Protein AF-A0A4Q5R1G5-F1 (afdb_monomer)

Foldseek 3Di:
DVPVVVVVVVCDVVCLCVLLVVLVVCVVPVVPDDPVVSVVSVPDDPVNNVSSPVSPPDPPDDDPPPPDDDPPPPPPPPPPPPPPVPDDPVNVVVVVVVVVVVVVVVVCCVVCVVVVDPPDPVPPD

Mean predicted aligned error: 17.58 Å

Sequence (125 aa):
MPGVDALASVLNGANAPYMADMYARWVSNPASVDSSFGELFSLLNDEARGVLEDASGASWAPRKFEVGDPEPVVAKPAGKGAAVSGASPEQVRSAALDSLRALMMIRAYRVRGHLEAQLDPLGLQ

Structure (mmCIF, N/CA/C/O backbone):
data_AF-A0A4Q5R1G5-F1
#
_entry.id   AF-A0A4Q5R1G5-F1
#
loop_
_atom_site.group_PDB
_atom_site.id
_atom_site.type_symbol
_atom_site.label_atom_id
_atom_site.label_alt_id
_atom_site.label_comp_id
_atom_site.label_asym_id
_atom_site.label_entity_id
_atom_site.label_seq_id
_atom_site.pdbx_PDB_ins_code
_atom_site.Cartn_x
_atom_site.Cartn_y
_atom_site.Cartn_z
_atom_site.occupancy
_atom_site.B_iso_or_equiv
_atom_site.auth_seq_id
_atom_site.auth_comp_id
_atom_site.auth_asym_id
_atom_site.auth_atom_id
_atom_site.pdbx_PDB_model_num
ATOM 1 N N . MET A 1 1 ? 14.215 -17.559 9.760 1.00 37.91 1 MET A N 1
ATOM 2 C CA . MET A 1 1 ? 15.001 -17.807 8.533 1.00 37.91 1 MET A CA 1
ATOM 3 C C . MET A 1 1 ? 15.627 -16.479 8.125 1.00 37.91 1 MET A C 1
ATOM 5 O O . MET A 1 1 ? 14.871 -15.586 7.778 1.00 37.91 1 MET A O 1
ATOM 9 N N . PRO A 1 2 ? 16.953 -16.312 8.214 1.00 45.34 2 PRO A N 1
ATOM 10 C CA . PRO A 1 2 ? 17.626 -15.009 8.083 1.00 45.34 2 PRO A CA 1
ATOM 11 C C . PRO A 1 2 ? 17.590 -14.375 6.675 1.00 45.34 2 PRO A C 1
ATOM 13 O O . PRO A 1 2 ? 18.009 -13.237 6.512 1.00 45.34 2 PRO A O 1
ATOM 16 N N . GLY A 1 3 ? 17.088 -15.077 5.651 1.00 42.81 3 GLY A N 1
ATOM 17 C CA . GLY A 1 3 ? 17.007 -14.553 4.278 1.00 42.81 3 GLY A CA 1
ATOM 18 C C . GLY A 1 3 ? 15.818 -13.623 4.003 1.00 42.81 3 GLY A C 1
ATOM 19 O O . GLY A 1 3 ? 15.891 -12.791 3.104 1.00 42.81 3 GLY A O 1
ATOM 20 N N . VAL A 1 4 ? 14.734 -13.725 4.779 1.00 50.09 4 VAL A N 1
ATOM 21 C CA . VAL A 1 4 ? 13.511 -12.928 4.549 1.00 50.09 4 VAL A CA 1
ATOM 22 C C . VAL A 1 4 ? 13.680 -11.488 5.050 1.00 50.09 4 VAL A C 1
ATOM 24 O O . VAL A 1 4 ? 13.189 -10.548 4.432 1.00 50.09 4 VAL A O 1
ATOM 27 N N . ASP A 1 5 ? 14.460 -11.307 6.118 1.00 49.53 5 ASP A N 1
ATOM 28 C CA . ASP A 1 5 ? 14.760 -9.995 6.704 1.00 49.53 5 ASP A CA 1
ATOM 29 C C . ASP A 1 5 ? 15.693 -9.161 5.806 1.00 49.53 5 ASP A C 1
ATOM 31 O O . ASP A 1 5 ? 15.575 -7.938 5.736 1.00 49.53 5 ASP A O 1
ATOM 35 N N . ALA A 1 6 ? 16.579 -9.823 5.052 1.00 53.47 6 ALA A N 1
ATOM 36 C CA . ALA A 1 6 ? 17.426 -9.172 4.055 1.00 53.47 6 ALA A CA 1
ATOM 37 C C . ALA A 1 6 ? 16.602 -8.650 2.867 1.00 53.47 6 ALA A C 1
ATOM 39 O O . ALA A 1 6 ? 16.802 -7.515 2.445 1.00 53.47 6 ALA A O 1
ATOM 40 N N . LEU A 1 7 ? 15.625 -9.425 2.380 1.00 53.53 7 LEU A N 1
ATOM 41 C CA . LEU A 1 7 ? 14.686 -8.975 1.345 1.00 53.53 7 LEU A CA 1
ATOM 42 C C . LEU A 1 7 ? 13.828 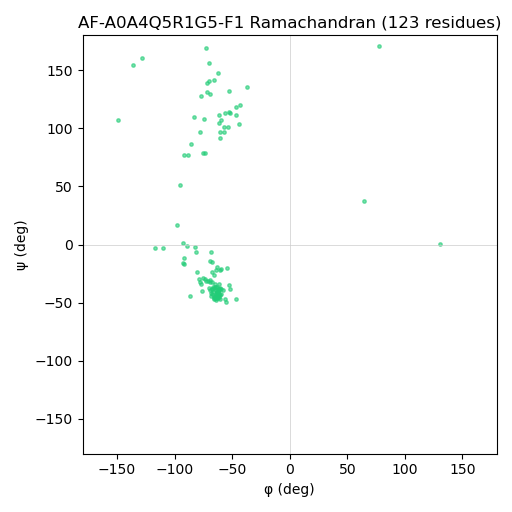-7.797 1.824 1.00 53.53 7 LEU A C 1
ATOM 44 O O . LEU A 1 7 ? 13.656 -6.839 1.079 1.00 53.53 7 LEU A O 1
ATOM 48 N N . ALA A 1 8 ? 13.357 -7.817 3.074 1.00 54.72 8 ALA A N 1
ATOM 49 C CA . ALA A 1 8 ? 12.617 -6.697 3.661 1.00 54.72 8 ALA A CA 1
ATOM 50 C C . ALA A 1 8 ? 13.481 -5.427 3.819 1.00 54.72 8 ALA A C 1
ATOM 52 O O . ALA A 1 8 ? 12.986 -4.318 3.632 1.00 54.72 8 ALA A O 1
ATOM 53 N N . SER A 1 9 ? 14.781 -5.575 4.110 1.00 57.59 9 SER A N 1
ATOM 54 C CA . SER A 1 9 ? 15.736 -4.456 4.138 1.00 57.59 9 SER A CA 1
ATOM 55 C C . SER A 1 9 ? 16.094 -3.942 2.738 1.00 57.59 9 SER A C 1
ATOM 57 O O . SER A 1 9 ? 16.393 -2.757 2.583 1.00 57.59 9 SER A O 1
ATOM 59 N N . VAL A 1 10 ? 16.102 -4.823 1.734 1.00 60.31 10 VAL A N 1
ATOM 60 C CA . VAL A 1 10 ? 16.376 -4.493 0.328 1.00 60.31 10 VAL A CA 1
ATOM 61 C C . VAL A 1 10 ? 15.153 -3.874 -0.346 1.00 60.31 10 VAL A C 1
ATOM 63 O O . VAL A 1 10 ? 15.326 -3.040 -1.221 1.00 60.31 10 VAL A O 1
ATOM 66 N N . LEU A 1 11 ? 13.938 -4.217 0.079 1.00 61.84 11 LEU A N 1
ATOM 67 C CA . LEU A 1 11 ? 12.671 -3.639 -0.379 1.00 61.84 11 LEU A CA 1
ATOM 68 C C . LEU A 1 11 ? 12.212 -2.523 0.568 1.00 61.84 11 LEU A C 1
ATOM 70 O O . LEU A 1 11 ? 11.083 -2.512 1.060 1.00 61.84 11 LEU A O 1
ATOM 74 N N . ASN A 1 12 ? 13.097 -1.571 0.852 1.00 64.06 12 ASN A N 1
ATOM 75 C CA . ASN A 1 12 ? 12.691 -0.367 1.563 1.00 64.06 12 ASN A CA 1
ATOM 76 C C . ASN A 1 12 ? 11.819 0.490 0.624 1.00 64.06 12 ASN A C 1
ATOM 78 O O . ASN A 1 12 ? 12.128 0.643 -0.555 1.00 64.06 12 ASN A O 1
ATOM 82 N N . GLY A 1 13 ? 10.751 1.119 1.119 1.00 61.72 13 GLY A N 1
ATOM 83 C CA . GLY A 1 13 ? 9.833 1.905 0.276 1.00 61.72 13 GLY A CA 1
ATOM 84 C C . GLY A 1 13 ? 10.5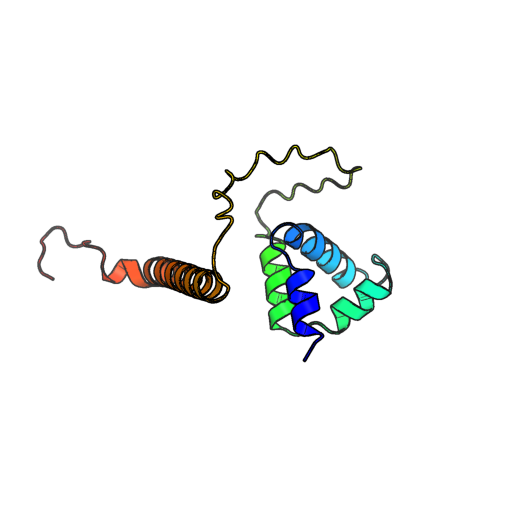13 3.000 -0.567 1.00 61.72 13 GLY A C 1
ATOM 85 O O . GLY A 1 13 ? 9.970 3.418 -1.584 1.00 61.72 13 GLY A O 1
ATOM 86 N N . ALA A 1 14 ? 11.721 3.431 -0.184 1.00 69.06 14 ALA A N 1
ATOM 87 C CA . ALA A 1 14 ? 12.533 4.393 -0.927 1.00 69.06 14 ALA A CA 1
ATOM 88 C C . ALA A 1 14 ? 13.193 3.836 -2.209 1.00 69.06 14 ALA A C 1
ATOM 90 O O . ALA A 1 14 ? 13.407 4.605 -3.142 1.00 69.06 14 ALA A O 1
ATOM 91 N N . ASN A 1 15 ? 13.522 2.538 -2.278 1.00 74.38 15 ASN A N 1
ATOM 92 C CA . ASN A 1 15 ? 14.169 1.917 -3.449 1.00 74.38 15 ASN A CA 1
ATOM 93 C C . ASN A 1 15 ? 13.251 0.948 -4.221 1.00 74.38 15 ASN A C 1
ATOM 95 O O . ASN A 1 15 ? 13.634 0.456 -5.283 1.00 74.38 15 ASN A O 1
ATOM 99 N N . ALA A 1 16 ? 12.029 0.726 -3.732 1.00 75.75 16 ALA A N 1
ATOM 100 C CA . ALA A 1 16 ? 11.002 -0.086 -4.379 1.00 75.75 16 ALA A CA 1
ATOM 101 C C . ALA A 1 16 ? 10.793 0.205 -5.885 1.00 75.75 16 ALA A C 1
ATOM 103 O O . ALA A 1 16 ? 10.802 -0.754 -6.656 1.00 75.75 16 ALA A O 1
ATOM 104 N N . PRO A 1 17 ? 10.675 1.467 -6.358 1.00 76.19 17 PRO A N 1
ATOM 105 C CA . PRO A 1 17 ? 10.477 1.726 -7.789 1.00 76.19 17 PRO A CA 1
ATOM 106 C C . PRO A 1 17 ? 11.701 1.359 -8.643 1.00 76.19 17 PRO A C 1
ATOM 108 O O . PRO A 1 17 ? 11.548 0.903 -9.772 1.00 76.19 17 PRO A O 1
ATOM 111 N N . TYR A 1 18 ? 12.914 1.501 -8.099 1.00 80.94 18 TYR A N 1
ATOM 112 C CA . TYR A 1 18 ? 14.144 1.096 -8.784 1.00 80.94 18 TYR A CA 1
ATOM 113 C C . TYR A 1 18 ? 14.228 -0.432 -8.925 1.00 80.94 18 TYR A C 1
ATOM 115 O O . TYR A 1 18 ? 14.524 -0.945 -10.003 1.00 80.94 18 TYR A O 1
ATOM 123 N N . MET A 1 19 ? 13.906 -1.168 -7.855 1.00 82.69 19 MET A N 1
ATOM 124 C CA . MET A 1 19 ? 13.888 -2.635 -7.872 1.00 82.69 19 MET A CA 1
ATOM 125 C C . MET A 1 19 ? 12.794 -3.188 -8.794 1.00 82.69 19 MET A C 1
ATOM 127 O O . MET A 1 19 ? 13.037 -4.169 -9.494 1.00 82.69 19 MET A O 1
ATOM 131 N N . ALA A 1 20 ? 11.625 -2.542 -8.839 1.00 82.44 20 ALA A N 1
ATOM 132 C CA . ALA A 1 20 ? 10.534 -2.901 -9.743 1.00 82.44 20 ALA A CA 1
ATOM 133 C C . ALA A 1 20 ? 10.931 -2.748 -11.219 1.00 82.44 20 ALA A C 1
ATOM 135 O O . ALA A 1 20 ? 10.673 -3.642 -12.024 1.00 82.44 20 ALA A O 1
ATOM 136 N N . ASP A 1 21 ? 11.613 -1.654 -11.572 1.00 82.06 21 ASP A N 1
ATOM 137 C CA . ASP A 1 21 ? 12.094 -1.451 -12.941 1.00 82.06 21 ASP A CA 1
ATOM 138 C C . ASP A 1 21 ? 13.198 -2.452 -13.315 1.00 82.06 21 ASP A C 1
ATOM 140 O O . ASP A 1 21 ? 13.172 -3.060 -14.386 1.00 82.06 21 ASP A O 1
ATOM 144 N N . MET A 1 22 ? 14.143 -2.696 -12.404 1.00 86.25 22 MET A N 1
ATOM 145 C CA . MET A 1 22 ? 15.200 -3.687 -12.608 1.00 86.25 22 MET A CA 1
ATOM 146 C C . MET A 1 22 ? 14.633 -5.106 -12.778 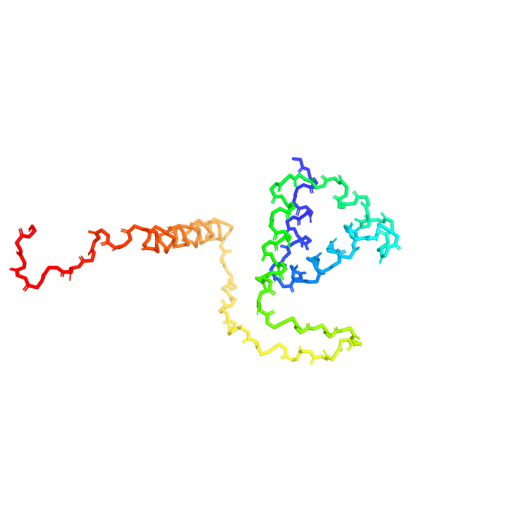1.00 86.25 22 MET A C 1
ATOM 148 O O . MET A 1 22 ? 15.093 -5.853 -13.645 1.00 86.25 22 MET A O 1
ATOM 152 N N . TYR A 1 23 ? 13.596 -5.453 -12.011 1.00 86.50 23 TYR A N 1
ATOM 153 C CA . TYR A 1 23 ? 12.859 -6.705 -12.164 1.00 86.50 23 TYR A CA 1
ATOM 154 C C . TYR A 1 23 ? 12.136 -6.782 -13.517 1.00 86.50 23 TYR A C 1
ATOM 156 O O . TYR A 1 23 ? 12.280 -7.775 -14.228 1.00 86.50 23 TYR A O 1
ATOM 164 N N . ALA A 1 24 ? 11.435 -5.723 -13.937 1.00 86.88 24 ALA A N 1
ATOM 165 C CA . ALA A 1 24 ? 10.746 -5.679 -15.230 1.00 86.88 24 ALA A CA 1
ATOM 166 C C . ALA A 1 24 ? 11.704 -5.868 -16.424 1.00 86.88 24 ALA A C 1
ATOM 168 O O . ALA A 1 24 ? 11.380 -6.563 -17.397 1.00 86.88 24 ALA A O 1
ATOM 169 N N . ARG A 1 25 ? 12.914 -5.297 -16.337 1.00 85.62 25 ARG A N 1
ATOM 170 C CA . ARG A 1 25 ? 13.981 -5.511 -17.326 1.00 85.62 25 ARG A CA 1
ATOM 171 C C . ARG A 1 25 ? 14.472 -6.959 -17.319 1.00 85.62 25 ARG A C 1
ATOM 173 O O . ARG A 1 25 ? 14.550 -7.552 -18.391 1.00 85.62 25 ARG A O 1
ATOM 180 N N . TRP A 1 26 ? 14.709 -7.546 -16.142 1.00 89.88 26 TRP A N 1
ATOM 181 C CA . TRP A 1 26 ? 15.138 -8.946 -16.007 1.00 89.88 26 TRP A CA 1
ATOM 182 C C . TRP A 1 26 ? 14.106 -9.946 -16.549 1.00 89.88 26 TRP A C 1
ATOM 184 O O . TRP A 1 26 ? 14.481 -10.879 -17.255 1.00 89.88 26 TRP A O 1
ATOM 194 N N . VAL A 1 27 ? 12.809 -9.724 -16.295 1.00 87.56 27 VAL A N 1
ATOM 195 C CA . VAL A 1 27 ? 11.722 -10.555 -16.852 1.00 87.56 27 VAL A CA 1
ATOM 196 C C . VAL A 1 27 ? 11.726 -10.519 -18.383 1.00 87.56 27 VAL A C 1
ATOM 198 O O . VAL A 1 27 ? 11.476 -11.535 -19.029 1.00 87.56 27 VAL A O 1
ATOM 201 N N . SER A 1 28 ? 12.033 -9.360 -18.971 1.00 86.69 28 SER A N 1
ATOM 202 C CA . SER A 1 28 ? 12.109 -9.198 -20.428 1.00 86.69 28 SER A CA 1
ATOM 203 C C . SER A 1 28 ? 13.395 -9.792 -21.014 1.00 86.69 28 SER A C 1
ATOM 205 O O . SER A 1 28 ? 13.377 -10.380 -22.094 1.00 86.69 28 SER A O 1
ATOM 207 N N . ASN A 1 29 ? 14.521 -9.621 -20.320 1.00 88.06 29 ASN A N 1
ATOM 208 C CA . ASN A 1 29 ? 15.823 -10.148 -20.701 1.00 88.06 29 ASN A CA 1
ATOM 209 C C . ASN A 1 29 ? 16.665 -10.451 -19.446 1.00 88.06 29 ASN A C 1
ATOM 211 O O . ASN A 1 29 ? 17.225 -9.527 -18.855 1.00 88.06 29 ASN A O 1
ATOM 215 N N . PRO A 1 30 ? 16.865 -11.729 -19.084 1.00 87.12 30 PRO A N 1
ATOM 216 C CA . PRO A 1 30 ? 17.624 -12.085 -17.888 1.00 87.12 30 PRO A CA 1
ATOM 217 C C . PRO A 1 30 ? 19.080 -11.597 -17.878 1.00 87.12 30 PRO A C 1
ATOM 219 O O . PRO A 1 30 ? 19.660 -11.445 -16.808 1.00 87.12 30 PRO A O 1
ATOM 222 N N . ALA A 1 31 ? 19.666 -11.317 -19.049 1.00 87.94 31 ALA A N 1
ATOM 223 C CA . ALA A 1 31 ? 21.028 -10.795 -19.175 1.00 87.94 31 ALA A CA 1
ATOM 224 C C . ALA A 1 31 ? 21.129 -9.267 -18.981 1.00 87.94 31 ALA A C 1
ATOM 226 O O . ALA A 1 31 ? 22.223 -8.714 -19.068 1.00 87.94 31 ALA A O 1
ATOM 227 N N . SER A 1 32 ? 20.011 -8.561 -18.760 1.00 85.62 32 SER A N 1
ATOM 228 C CA . SER A 1 32 ? 20.003 -7.098 -18.600 1.00 85.62 32 SER A CA 1
ATOM 229 C C . SER A 1 32 ? 20.379 -6.618 -17.197 1.00 85.62 32 SER A C 1
ATOM 231 O O . SER A 1 32 ?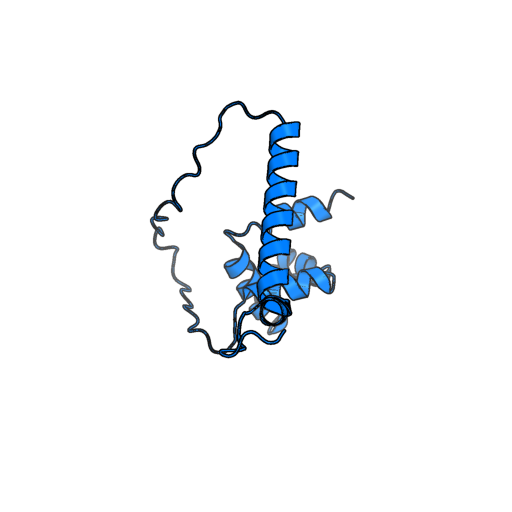 20.443 -5.411 -16.966 1.00 85.62 32 SER A O 1
ATOM 233 N N . VAL A 1 33 ? 20.545 -7.535 -16.247 1.00 88.38 33 VAL A N 1
ATOM 234 C CA . VAL A 1 33 ? 20.900 -7.250 -14.853 1.00 88.38 33 VAL A CA 1
ATOM 235 C C . VAL A 1 33 ? 22.095 -8.104 -14.454 1.00 88.38 33 VAL A C 1
ATOM 237 O O . VAL A 1 33 ? 22.395 -9.111 -15.094 1.00 88.38 33 VAL A O 1
ATOM 240 N N . ASP A 1 34 ? 22.778 -7.700 -13.388 1.00 88.62 34 ASP A N 1
ATOM 241 C CA . ASP A 1 34 ? 23.879 -8.484 -12.843 1.00 88.62 34 ASP A CA 1
ATOM 242 C C . ASP A 1 34 ? 23.407 -9.865 -12.354 1.00 88.62 34 ASP A C 1
ATOM 244 O O . ASP A 1 34 ? 22.287 -10.027 -11.860 1.00 88.62 34 ASP A O 1
ATOM 248 N N . SER A 1 35 ? 24.294 -10.856 -12.466 1.00 85.69 35 SER A N 1
ATOM 249 C CA . SER A 1 35 ? 24.040 -12.246 -12.070 1.00 85.69 35 SER A CA 1
ATOM 250 C C . SER A 1 35 ? 23.508 -12.396 -10.640 1.00 85.69 35 SER A C 1
ATOM 252 O O . SER A 1 35 ? 22.576 -13.168 -10.421 1.00 85.69 35 SER A O 1
ATOM 254 N N . SER A 1 36 ? 24.009 -11.598 -9.690 1.00 84.81 36 SER A N 1
ATOM 255 C CA . SER A 1 36 ? 23.560 -11.628 -8.292 1.00 84.81 36 SER A CA 1
ATOM 256 C C . SER A 1 36 ? 22.088 -11.230 -8.132 1.00 84.81 36 SER A C 1
ATOM 258 O O . SER A 1 36 ? 21.359 -11.822 -7.334 1.00 84.81 36 SER A O 1
ATOM 260 N N . PHE A 1 37 ? 21.614 -10.271 -8.933 1.00 85.00 37 PHE A N 1
ATOM 261 C CA . PHE A 1 37 ? 20.207 -9.876 -8.962 1.00 85.00 37 PHE A CA 1
ATOM 262 C C . PHE A 1 37 ? 19.346 -10.872 -9.735 1.00 85.00 37 PHE A C 1
ATOM 264 O O . PHE A 1 37 ? 18.207 -11.115 -9.344 1.00 85.00 37 PHE A O 1
ATOM 271 N N . GLY A 1 38 ? 19.884 -11.491 -10.787 1.00 86.94 38 GLY A N 1
ATOM 272 C CA . GLY A 1 38 ? 19.190 -12.567 -11.494 1.00 86.94 38 GLY A CA 1
ATOM 273 C C . GLY A 1 38 ? 18.901 -13.768 -10.588 1.00 86.94 38 GLY A C 1
ATOM 274 O O . GLY A 1 38 ? 17.778 -14.274 -10.571 1.00 86.94 38 GLY A O 1
ATOM 275 N N . GLU A 1 39 ? 19.879 -14.177 -9.776 1.00 85.62 39 GLU A N 1
ATOM 276 C CA . GLU A 1 39 ? 19.699 -15.225 -8.765 1.00 85.62 39 GLU A CA 1
ATOM 277 C C . GLU A 1 39 ? 18.661 -14.816 -7.713 1.00 85.62 39 GLU A C 1
ATOM 279 O O . GLU A 1 39 ? 17.733 -15.578 -7.439 1.00 85.62 39 GLU A O 1
ATOM 284 N N . LEU A 1 40 ? 18.747 -13.586 -7.193 1.00 84.00 40 LEU A N 1
ATOM 285 C CA . LEU A 1 40 ? 17.769 -13.044 -6.248 1.00 84.00 40 LEU A CA 1
ATOM 286 C C . LEU A 1 40 ? 16.339 -13.110 -6.802 1.00 84.00 40 LEU A C 1
ATOM 288 O O . LEU A 1 40 ? 15.433 -13.591 -6.123 1.00 84.00 40 LEU A O 1
ATOM 292 N N . PHE A 1 41 ? 16.139 -12.643 -8.036 1.00 87.00 41 PHE A N 1
ATOM 293 C CA . PHE A 1 41 ? 14.824 -12.601 -8.665 1.00 87.00 41 PHE A CA 1
ATOM 294 C C . PHE A 1 41 ? 14.278 -13.991 -8.992 1.00 87.00 41 PHE A C 1
ATOM 296 O O . PHE A 1 41 ? 13.072 -14.215 -8.877 1.00 87.00 41 PHE A O 1
ATOM 303 N N . SER A 1 42 ? 15.153 -14.945 -9.317 1.00 84.38 42 SER A N 1
ATOM 304 C CA . SER A 1 42 ? 14.764 -16.344 -9.527 1.00 84.38 42 SER A CA 1
ATOM 305 C C . SER A 1 42 ? 14.256 -17.032 -8.253 1.00 84.38 42 SER A C 1
ATOM 307 O O . SER A 1 42 ? 13.437 -17.946 -8.331 1.00 84.38 42 SER A O 1
ATOM 309 N N . LEU A 1 43 ? 14.697 -16.567 -7.079 1.00 85.25 43 LEU A N 1
ATOM 310 C CA . LEU A 1 43 ? 14.311 -17.101 -5.771 1.00 85.25 43 LEU A CA 1
ATOM 311 C C . LEU A 1 43 ? 13.050 -16.433 -5.188 1.00 85.25 43 LEU A C 1
ATOM 313 O O . LEU A 1 43 ? 12.606 -16.816 -4.102 1.00 85.25 43 LEU A O 1
ATOM 317 N N . LEU A 1 44 ? 12.457 -15.449 -5.878 1.00 83.31 44 LEU A N 1
ATOM 318 C CA . LEU A 1 44 ? 11.251 -14.761 -5.412 1.00 83.31 44 LEU A CA 1
ATOM 319 C C . LEU A 1 44 ? 10.017 -15.678 -5.45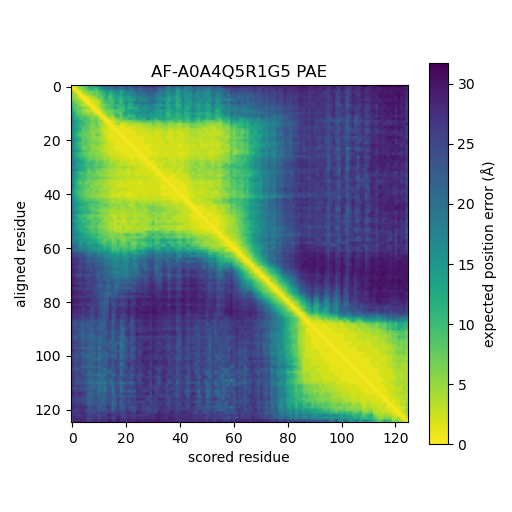1 1.00 83.31 44 LEU A C 1
ATOM 321 O O . LEU A 1 44 ? 9.660 -16.264 -6.481 1.00 83.31 44 LEU A O 1
ATOM 325 N N . ASN A 1 45 ? 9.296 -15.720 -4.331 1.00 81.25 45 ASN A N 1
ATOM 326 C CA . ASN A 1 45 ? 7.968 -16.324 -4.265 1.00 81.25 45 ASN A CA 1
ATOM 327 C C . ASN A 1 45 ? 6.910 -15.440 -4.964 1.00 81.25 45 ASN A C 1
ATOM 329 O O . ASN A 1 45 ? 7.177 -14.292 -5.323 1.00 81.25 45 ASN A O 1
ATOM 333 N N . ASP A 1 46 ? 5.705 -15.980 -5.170 1.00 75.88 46 ASP A N 1
ATOM 334 C CA . ASP A 1 46 ? 4.629 -15.275 -5.890 1.00 75.88 46 ASP A CA 1
ATOM 335 C C . ASP A 1 46 ? 4.202 -13.971 -5.187 1.00 75.88 46 ASP A C 1
ATOM 337 O O . ASP A 1 46 ? 3.900 -12.982 -5.848 1.00 75.88 46 ASP A O 1
ATOM 341 N N . GLU A 1 47 ? 4.238 -13.938 -3.851 1.00 71.94 47 GLU A N 1
ATOM 342 C CA . GLU A 1 47 ? 3.904 -12.748 -3.056 1.00 71.94 47 GLU A CA 1
ATOM 343 C C . GLU A 1 47 ? 4.907 -11.607 -3.279 1.00 71.94 47 GLU A C 1
ATOM 345 O O . GLU A 1 47 ? 4.513 -10.474 -3.549 1.00 71.94 47 GLU A O 1
ATOM 350 N N . ALA A 1 48 ? 6.210 -11.900 -3.232 1.00 73.25 48 ALA A N 1
ATOM 351 C CA . ALA A 1 48 ? 7.246 -10.896 -3.442 1.00 73.25 48 ALA A CA 1
ATOM 352 C C . ALA A 1 48 ? 7.297 -10.404 -4.899 1.00 73.25 48 ALA A C 1
ATOM 354 O O . ALA A 1 48 ? 7.600 -9.233 -5.137 1.00 73.25 48 ALA A O 1
ATOM 355 N N . ARG A 1 49 ? 6.947 -11.263 -5.869 1.00 80.00 49 ARG A N 1
ATOM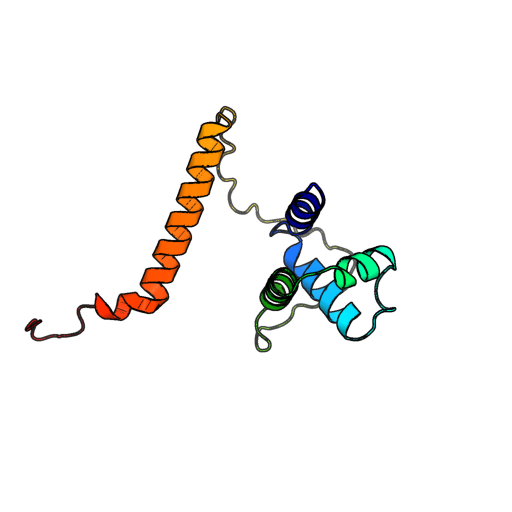 356 C CA . ARG A 1 49 ? 6.752 -10.845 -7.268 1.00 80.00 49 ARG A CA 1
ATOM 357 C C . ARG A 1 49 ? 5.586 -9.866 -7.401 1.00 80.00 49 ARG A C 1
ATOM 359 O O . ARG A 1 49 ? 5.772 -8.805 -7.989 1.00 80.00 49 ARG A O 1
ATOM 366 N N . GLY A 1 50 ? 4.448 -10.153 -6.766 1.00 77.69 50 GLY A N 1
ATOM 367 C CA . GLY A 1 50 ? 3.295 -9.247 -6.758 1.00 77.69 50 GLY A CA 1
ATOM 368 C C . GLY A 1 50 ? 3.617 -7.862 -6.182 1.00 77.69 50 GLY A C 1
ATOM 369 O O . GLY A 1 50 ? 3.209 -6.852 -6.745 1.00 77.69 50 GLY A O 1
ATOM 370 N N . VAL A 1 51 ? 4.430 -7.787 -5.121 1.00 78.38 51 VAL A N 1
ATOM 371 C CA . VAL A 1 51 ? 4.875 -6.501 -4.546 1.00 78.38 51 VAL A CA 1
ATOM 372 C C . VAL A 1 51 ? 5.710 -5.680 -5.537 1.00 78.38 51 VAL A C 1
ATOM 374 O O . VAL A 1 51 ? 5.545 -4.462 -5.615 1.00 78.38 51 VAL A O 1
ATOM 377 N N . LEU A 1 52 ? 6.606 -6.321 -6.294 1.00 76.00 52 LEU A N 1
ATOM 378 C CA . LEU A 1 52 ? 7.428 -5.645 -7.306 1.00 76.00 52 LEU A CA 1
ATOM 379 C C . LEU A 1 52 ? 6.596 -5.190 -8.511 1.00 76.00 52 LEU A C 1
ATOM 381 O O . LEU A 1 52 ? 6.828 -4.104 -9.042 1.00 76.00 52 LEU A O 1
ATOM 385 N N . GLU A 1 53 ? 5.607 -5.984 -8.916 1.00 76.75 53 GLU A N 1
ATOM 386 C CA . GLU A 1 53 ? 4.660 -5.618 -9.972 1.00 76.75 53 GLU A CA 1
ATOM 387 C C . GLU A 1 53 ? 3.785 -4.428 -9.557 1.00 76.75 53 GLU A C 1
ATOM 389 O O . GLU A 1 53 ? 3.683 -3.455 -10.307 1.00 76.75 53 GLU A O 1
ATOM 394 N N . ASP A 1 54 ? 3.243 -4.434 -8.338 1.00 77.75 54 ASP A N 1
ATOM 395 C CA . ASP A 1 54 ? 2.476 -3.308 -7.792 1.00 77.75 54 ASP A CA 1
ATOM 396 C C . ASP A 1 54 ? 3.336 -2.036 -7.682 1.00 77.75 54 ASP A C 1
ATOM 398 O O . ASP A 1 54 ? 2.872 -0.928 -7.978 1.00 77.75 54 ASP A O 1
ATOM 402 N N . ALA A 1 55 ? 4.611 -2.185 -7.304 1.00 74.44 55 ALA A N 1
ATOM 403 C CA . ALA A 1 55 ? 5.569 -1.083 -7.215 1.00 74.44 55 ALA A CA 1
ATOM 404 C C . ALA A 1 55 ? 5.937 -0.482 -8.584 1.00 74.44 55 ALA A C 1
ATOM 406 O O . ALA A 1 55 ? 6.312 0.691 -8.645 1.00 74.44 55 ALA A O 1
ATOM 407 N N . SER A 1 56 ? 5.786 -1.237 -9.681 1.00 69.75 56 SER A N 1
ATOM 408 C CA . SER A 1 56 ? 5.975 -0.719 -11.048 1.00 69.75 56 SER A CA 1
ATOM 409 C C . SER A 1 56 ? 4.899 0.300 -11.457 1.00 69.75 56 SER A C 1
ATOM 411 O O . SER A 1 56 ? 5.086 1.074 -12.401 1.00 69.75 56 SER A O 1
ATOM 413 N N . GLY A 1 57 ? 3.801 0.360 -10.696 1.00 71.38 57 GLY A N 1
ATOM 414 C CA . GLY A 1 57 ? 2.710 1.298 -10.896 1.00 71.38 57 GLY A CA 1
ATOM 415 C C . GLY A 1 57 ? 1.776 0.903 -12.038 1.00 71.38 57 GLY A C 1
ATOM 416 O O . GLY A 1 57 ? 2.008 -0.023 -12.812 1.00 71.38 57 GLY A O 1
ATOM 417 N N . ALA A 1 58 ? 0.659 1.622 -12.146 1.00 73.12 58 ALA A N 1
ATOM 418 C CA . ALA A 1 58 ? -0.341 1.326 -13.161 1.00 73.12 58 ALA A CA 1
ATOM 419 C C . ALA A 1 58 ? 0.196 1.585 -14.580 1.00 73.12 58 ALA A C 1
ATOM 421 O O . ALA A 1 58 ? 0.851 2.594 -14.836 1.00 73.12 58 ALA A O 1
ATOM 422 N N . SER A 1 59 ? -0.161 0.721 -15.532 1.00 67.25 59 SER A N 1
ATOM 423 C CA . SER A 1 59 ? 0.285 0.803 -16.933 1.00 67.25 59 SER A CA 1
ATOM 424 C C . SER A 1 59 ? -0.094 2.102 -17.657 1.00 67.25 59 SER A C 1
ATOM 426 O O . SER A 1 59 ? 0.543 2.450 -18.647 1.00 67.25 59 SER A O 1
ATOM 428 N N . TRP A 1 60 ? -1.107 2.822 -17.167 1.00 65.31 60 TRP A N 1
ATOM 429 C CA . TRP A 1 60 ? -1.566 4.107 -17.701 1.00 65.31 60 TRP A CA 1
ATOM 430 C C . TRP A 1 60 ? -0.900 5.323 -17.039 1.00 65.31 60 TRP A C 1
ATOM 432 O O . TRP A 1 60 ? -1.056 6.443 -17.527 1.00 65.31 60 TRP A O 1
ATOM 442 N N . ALA A 1 61 ? -0.184 5.132 -15.926 1.00 68.69 61 ALA A N 1
ATOM 443 C CA . ALA A 1 61 ? 0.503 6.221 -15.250 1.00 68.69 61 ALA A CA 1
ATOM 444 C C . ALA A 1 61 ? 1.726 6.660 -16.077 1.00 68.69 61 ALA A C 1
ATOM 446 O O . ALA A 1 61 ? 2.444 5.810 -16.614 1.00 68.69 61 ALA A O 1
ATOM 447 N N . PRO A 1 62 ? 1.999 7.973 -16.191 1.00 60.41 62 PRO A N 1
ATOM 448 C CA . PRO A 1 62 ? 3.164 8.451 -16.921 1.00 60.41 62 PRO A CA 1
ATOM 449 C C . PRO A 1 62 ? 4.447 7.932 -16.261 1.00 60.41 62 PRO A C 1
ATOM 451 O O . PRO A 1 62 ? 4.796 8.335 -15.151 1.00 60.41 62 PRO A O 1
ATOM 454 N N . ARG A 1 63 ? 5.154 7.028 -16.950 1.00 60.91 63 ARG A N 1
ATOM 455 C CA . ARG A 1 63 ? 6.451 6.504 -16.508 1.00 60.91 63 ARG A CA 1
ATOM 456 C C . ARG A 1 63 ? 7.513 7.579 -16.726 1.00 60.91 63 ARG A C 1
ATOM 458 O O . ARG A 1 63 ? 7.889 7.854 -17.864 1.00 60.91 63 ARG A O 1
ATOM 465 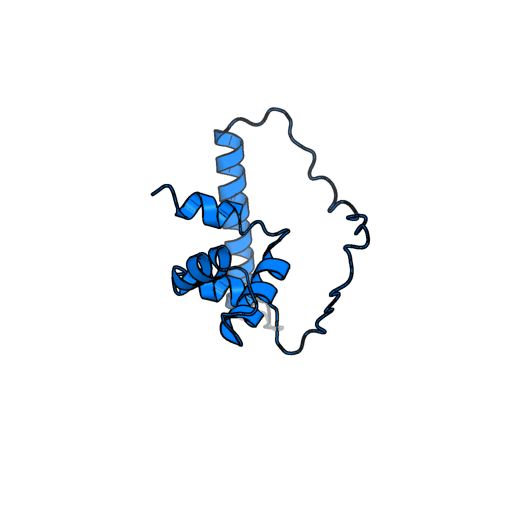N N . LYS A 1 64 ? 8.012 8.189 -15.650 1.00 56.34 64 LYS A N 1
ATOM 466 C CA . LYS A 1 64 ? 9.252 8.971 -15.716 1.00 56.34 64 LYS A CA 1
ATOM 467 C C . LYS A 1 64 ? 10.426 8.000 -15.720 1.00 56.34 64 LYS A C 1
ATOM 469 O O . LYS A 1 64 ? 10.828 7.502 -14.677 1.00 56.34 64 LYS A O 1
ATOM 474 N N . PHE A 1 65 ? 10.921 7.695 -16.912 1.00 48.91 65 PHE A N 1
ATOM 475 C CA . PHE A 1 65 ? 12.099 6.861 -17.112 1.00 48.91 65 PHE A CA 1
ATOM 476 C C . PHE A 1 65 ? 13.335 7.767 -17.169 1.00 48.91 65 PHE A C 1
ATOM 478 O O . PHE A 1 65 ? 13.829 8.091 -18.245 1.00 48.91 65 PHE A O 1
ATOM 485 N N . GLU A 1 66 ? 13.803 8.244 -16.018 1.00 46.56 66 GLU A N 1
ATOM 486 C CA . GLU A 1 66 ? 15.097 8.929 -15.941 1.00 46.56 66 GLU A CA 1
ATOM 487 C C . GLU A 1 66 ? 16.188 7.870 -15.756 1.00 46.56 66 GLU A C 1
ATOM 489 O O . GLU A 1 66 ? 16.572 7.517 -14.646 1.00 46.56 66 GLU A O 1
ATOM 494 N N . VAL A 1 67 ? 16.668 7.317 -16.874 1.00 48.25 67 VAL A N 1
ATOM 495 C CA . VAL A 1 67 ? 17.994 6.685 -16.925 1.00 48.25 67 VAL A CA 1
ATOM 496 C C . VAL A 1 67 ? 18.982 7.790 -17.277 1.00 48.25 67 VAL A C 1
ATOM 498 O O . VAL A 1 67 ? 19.382 7.960 -18.424 1.00 48.25 67 VAL A O 1
ATOM 501 N N . GLY A 1 68 ? 19.297 8.601 -16.280 1.00 39.59 68 GLY A N 1
ATOM 502 C CA . GLY A 1 68 ? 20.398 9.553 -16.284 1.00 39.59 68 GLY A CA 1
ATOM 503 C C . GLY A 1 68 ? 21.099 9.441 -14.940 1.00 39.59 68 GLY A C 1
ATOM 504 O O . GLY A 1 68 ? 20.470 8.995 -13.976 1.00 39.59 68 GLY A O 1
ATOM 505 N N . ASP A 1 69 ? 22.389 9.788 -14.890 1.00 40.06 69 ASP A N 1
ATOM 506 C CA . ASP A 1 69 ? 23.126 9.954 -13.632 1.00 40.06 69 ASP A CA 1
ATOM 507 C C . ASP A 1 69 ? 22.213 10.585 -12.583 1.00 40.06 69 ASP A C 1
ATOM 509 O O . ASP A 1 69 ? 21.483 11.513 -12.943 1.00 40.06 69 ASP A O 1
ATOM 513 N N . PRO A 1 70 ? 22.202 10.088 -11.331 1.00 44.81 70 PRO A N 1
ATOM 514 C CA . PRO A 1 70 ? 21.289 10.591 -10.325 1.00 44.81 70 PRO A CA 1
ATOM 515 C C . PRO A 1 70 ? 21.525 12.092 -10.190 1.00 44.81 70 PRO A C 1
ATOM 517 O O . PRO A 1 70 ? 22.470 12.524 -9.525 1.00 44.81 70 PRO A O 1
ATOM 520 N N . GLU A 1 71 ? 20.658 12.903 -10.806 1.00 42.47 71 GLU A N 1
ATOM 521 C CA . GLU A 1 71 ? 20.502 14.267 -10.355 1.00 42.47 71 GLU A CA 1
ATOM 522 C C . GLU A 1 71 ? 20.218 14.131 -8.865 1.00 42.47 71 GLU A C 1
ATOM 524 O O . GLU A 1 71 ? 19.423 13.261 -8.476 1.00 42.47 71 GLU A O 1
ATOM 529 N N . PRO A 1 72 ? 20.908 14.897 -8.005 1.00 43.47 72 PRO A N 1
ATOM 530 C CA . PRO A 1 72 ? 20.614 14.873 -6.596 1.00 43.47 72 PRO A CA 1
ATOM 531 C C . PRO A 1 72 ? 19.169 15.328 -6.483 1.00 43.47 72 PRO A C 1
ATOM 533 O O . PRO A 1 72 ? 18.867 16.521 -6.495 1.00 43.47 72 PRO A O 1
ATOM 536 N N . VAL A 1 73 ? 18.265 14.352 -6.394 1.00 49.25 73 VAL A N 1
ATOM 537 C CA . VAL A 1 73 ? 16.929 14.542 -5.890 1.00 49.25 73 VAL A CA 1
ATOM 538 C C . VAL A 1 73 ? 17.183 15.097 -4.510 1.00 49.25 73 VAL A C 1
ATOM 540 O O . VAL A 1 73 ? 17.509 14.383 -3.561 1.00 49.25 73 VAL A O 1
ATOM 543 N N . VAL A 1 74 ? 17.135 16.424 -4.421 1.00 45.53 74 VAL A N 1
ATOM 544 C CA . VAL A 1 74 ? 16.978 17.112 -3.162 1.00 45.53 74 VAL A CA 1
ATOM 545 C C . VAL A 1 74 ? 15.643 16.582 -2.699 1.00 45.53 74 VAL A C 1
ATOM 547 O O . VAL A 1 74 ? 14.588 17.053 -3.125 1.00 45.53 74 VAL A O 1
ATOM 550 N N . ALA A 1 75 ? 15.706 15.495 -1.933 1.00 43.91 75 ALA A N 1
ATOM 551 C CA . ALA A 1 75 ? 14.581 14.927 -1.254 1.00 43.91 75 ALA A CA 1
ATOM 552 C C . ALA A 1 75 ? 14.033 16.105 -0.473 1.00 43.91 75 ALA A C 1
ATOM 554 O O . ALA A 1 75 ? 14.612 16.522 0.532 1.00 43.91 75 ALA A O 1
ATOM 555 N N . LYS A 1 76 ? 12.955 16.710 -0.984 1.00 43.94 76 LYS A N 1
ATOM 556 C CA . LYS A 1 76 ? 12.105 17.546 -0.158 1.00 43.94 76 LYS A CA 1
ATOM 557 C C . LYS A 1 76 ? 11.824 16.626 1.014 1.00 43.94 76 LYS A C 1
ATOM 559 O O . LYS A 1 76 ? 11.268 15.554 0.758 1.00 43.94 76 LYS A O 1
ATOM 564 N N . PRO A 1 77 ? 12.312 16.934 2.227 1.00 43.19 77 PRO A N 1
ATOM 565 C CA . PRO A 1 77 ? 12.147 16.015 3.325 1.00 43.19 77 PRO A CA 1
ATOM 566 C C . PRO A 1 77 ? 10.646 15.792 3.410 1.00 43.19 77 PRO A C 1
ATOM 568 O O . PRO A 1 77 ? 9.900 16.742 3.659 1.00 43.19 77 PRO A O 1
ATOM 571 N N . ALA A 1 78 ? 10.203 14.563 3.120 1.00 48.66 78 ALA A N 1
ATOM 572 C CA . ALA A 1 78 ? 8.940 14.078 3.634 1.00 48.66 78 ALA A CA 1
ATOM 573 C C . ALA A 1 78 ? 9.012 14.461 5.105 1.00 48.66 78 ALA A C 1
ATOM 575 O O . ALA A 1 78 ? 9.972 14.055 5.768 1.00 48.66 78 ALA A O 1
ATOM 576 N N . GLY A 1 79 ? 8.170 15.426 5.500 1.00 42.28 79 GLY A N 1
ATOM 577 C CA . GLY A 1 79 ? 8.385 16.231 6.696 1.00 42.28 79 GLY A CA 1
ATOM 578 C C . GLY A 1 79 ? 8.842 15.311 7.804 1.00 42.28 79 GLY A C 1
ATOM 579 O O . GLY A 1 79 ? 8.157 14.323 8.054 1.00 42.28 79 GLY A O 1
ATOM 580 N N . LYS A 1 80 ? 10.048 15.559 8.340 1.00 44.50 80 LYS A N 1
ATOM 581 C CA . LYS A 1 80 ? 10.645 14.747 9.400 1.00 44.50 80 LYS A CA 1
ATOM 582 C C . LYS A 1 80 ? 9.539 14.476 10.412 1.00 44.50 80 LYS A C 1
ATOM 584 O O . LYS A 1 80 ? 9.189 15.372 11.178 1.00 44.50 80 LYS A O 1
ATOM 589 N N . GLY A 1 81 ? 8.986 13.262 10.403 1.00 50.97 81 GLY A N 1
ATOM 590 C CA . GLY A 1 81 ? 8.351 12.729 11.589 1.00 50.97 81 GLY A CA 1
ATOM 591 C C . GLY A 1 81 ? 9.429 12.879 12.641 1.00 50.97 81 GLY A C 1
ATOM 592 O O . GLY A 1 81 ? 10.536 12.375 12.435 1.00 50.97 81 GLY A O 1
ATOM 593 N N . ALA A 1 82 ? 9.177 13.735 13.631 1.00 52.59 82 ALA A N 1
ATOM 594 C CA . ALA A 1 82 ? 10.161 14.073 14.639 1.00 52.59 82 ALA A CA 1
ATOM 595 C C . ALA A 1 82 ? 10.778 12.761 15.121 1.00 52.59 82 ALA A C 1
ATOM 597 O O . ALA A 1 82 ? 10.054 11.876 15.575 1.00 52.59 82 ALA A O 1
ATOM 598 N N . ALA A 1 83 ? 12.086 12.595 14.920 1.00 47.97 83 ALA A N 1
ATOM 599 C CA . ALA A 1 83 ? 12.778 11.427 15.422 1.00 47.97 83 ALA A CA 1
ATOM 6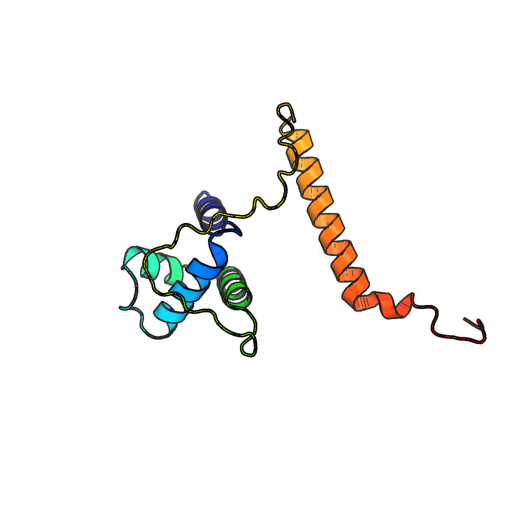00 C C . ALA A 1 83 ? 12.584 11.455 16.936 1.00 47.97 83 ALA A C 1
ATOM 602 O O . ALA A 1 83 ? 13.133 12.321 17.617 1.00 47.97 83 ALA A O 1
ATOM 603 N N . VAL A 1 84 ? 11.737 10.561 17.444 1.00 54.84 84 VAL A N 1
ATOM 604 C CA . VAL A 1 84 ? 11.500 10.418 18.876 1.00 54.84 84 VAL A CA 1
ATOM 605 C C . VAL A 1 84 ? 12.728 9.702 19.429 1.00 54.84 84 VAL A C 1
ATOM 607 O O . VAL A 1 84 ? 12.757 8.484 19.589 1.00 54.84 84 VAL A O 1
ATOM 610 N N . SER A 1 85 ? 13.810 10.454 19.616 1.00 56.88 85 SER A N 1
ATOM 611 C CA . SER A 1 85 ? 15.007 9.982 20.301 1.00 56.88 85 SER A CA 1
ATOM 612 C C . SER A 1 85 ? 14.608 9.626 21.735 1.00 56.88 85 SER A C 1
ATOM 614 O O . SER A 1 85 ? 14.348 10.526 22.532 1.00 56.88 85 SER A O 1
ATOM 616 N N . GLY A 1 86 ? 14.498 8.327 22.035 1.00 64.69 86 GLY A N 1
ATOM 617 C CA . GLY A 1 86 ? 14.095 7.822 23.354 1.00 64.69 86 GLY A CA 1
ATOM 618 C C . GLY A 1 86 ? 12.990 6.761 23.364 1.00 64.69 86 GLY A C 1
ATOM 619 O O . GLY A 1 86 ? 12.615 6.322 24.447 1.00 64.69 86 GLY A O 1
ATOM 620 N N . ALA A 1 87 ? 12.459 6.340 22.210 1.00 70.56 87 ALA A N 1
ATOM 621 C CA . ALA A 1 87 ? 11.417 5.315 22.185 1.00 70.56 87 ALA A CA 1
ATOM 622 C C . ALA A 1 87 ? 11.970 3.916 22.525 1.00 70.56 87 ALA A C 1
ATOM 624 O O . ALA A 1 87 ? 12.966 3.482 21.942 1.00 70.56 87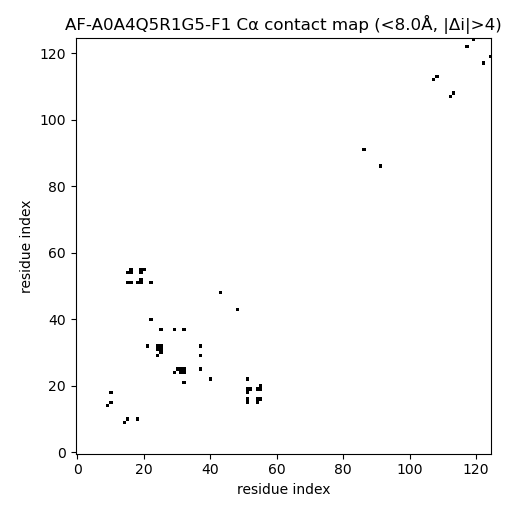 ALA A O 1
ATOM 625 N N . SER A 1 88 ? 11.318 3.199 23.446 1.00 86.38 88 SER A N 1
ATOM 626 C CA . SER A 1 88 ? 11.682 1.812 23.763 1.00 86.38 88 SER A CA 1
ATOM 627 C C . SER A 1 88 ? 11.330 0.868 22.598 1.00 86.38 88 SER A C 1
ATOM 629 O O . SER A 1 88 ? 10.431 1.176 21.806 1.00 86.38 88 SER A O 1
ATOM 631 N N . PRO A 1 89 ? 11.982 -0.303 22.476 1.00 82.50 89 PRO A N 1
ATOM 632 C CA . PRO A 1 89 ? 11.639 -1.298 21.455 1.00 82.50 89 PRO A CA 1
ATOM 633 C C . PRO A 1 89 ? 10.150 -1.686 21.455 1.00 82.50 89 PRO A C 1
ATOM 635 O O . PRO A 1 89 ? 9.550 -1.897 20.399 1.00 82.50 89 PRO A O 1
ATOM 638 N N . GLU A 1 90 ? 9.525 -1.726 22.633 1.00 88.88 90 GLU A N 1
ATOM 639 C CA . GLU A 1 90 ? 8.097 -2.000 22.804 1.00 88.88 90 GLU A CA 1
ATOM 640 C C . GLU A 1 90 ? 7.232 -0.885 22.212 1.00 88.88 90 GLU A C 1
ATOM 642 O O . GLU A 1 90 ? 6.240 -1.179 21.546 1.00 88.88 90 GLU A O 1
ATOM 647 N N . GLN A 1 91 ? 7.627 0.379 22.398 1.00 84.12 91 GLN A N 1
ATOM 648 C CA . GLN A 1 91 ? 6.922 1.538 21.842 1.00 84.12 91 GLN A CA 1
ATOM 649 C C . GLN A 1 91 ? 7.010 1.577 20.313 1.00 84.12 91 GLN A C 1
ATOM 651 O O . GLN A 1 91 ? 6.038 1.914 19.636 1.00 84.12 91 GLN A O 1
ATOM 656 N N . VAL A 1 92 ? 8.155 1.180 19.749 1.00 84.88 92 VAL A N 1
ATOM 657 C CA . VAL A 1 92 ? 8.309 1.039 18.294 1.00 84.88 92 VAL A CA 1
ATOM 658 C C . VAL A 1 92 ? 7.394 -0.068 17.767 1.00 84.88 92 VAL A C 1
ATOM 660 O O . VAL A 1 92 ? 6.691 0.123 16.773 1.00 84.88 92 VAL A O 1
ATOM 663 N N . ARG A 1 93 ? 7.340 -1.213 18.460 1.00 83.69 93 ARG A N 1
ATOM 664 C CA . ARG A 1 93 ? 6.466 -2.329 18.078 1.00 83.69 93 ARG A CA 1
ATOM 665 C C . ARG A 1 93 ? 4.985 -1.958 18.164 1.00 83.69 93 ARG A C 1
ATOM 667 O O . ARG A 1 93 ? 4.233 -2.309 17.257 1.00 83.69 93 ARG A O 1
ATOM 674 N N . SER A 1 94 ? 4.557 -1.256 19.215 1.00 88.88 94 SER A N 1
ATOM 675 C CA . SER A 1 94 ? 3.166 -0.806 19.336 1.00 88.88 94 SER A CA 1
ATOM 676 C C . SER A 1 94 ? 2.804 0.189 18.235 1.00 88.88 94 SER A C 1
ATOM 678 O O . SER A 1 94 ? 1.776 0.017 17.587 1.00 88.88 94 SER A O 1
ATOM 680 N N . ALA A 1 95 ? 3.684 1.153 17.944 1.00 91.12 95 ALA A N 1
ATOM 681 C CA . ALA A 1 95 ? 3.468 2.125 16.874 1.00 91.12 95 ALA A CA 1
ATOM 682 C C . ALA A 1 95 ? 3.359 1.462 15.488 1.00 91.12 95 ALA A C 1
ATOM 684 O O . ALA A 1 95 ? 2.526 1.862 14.675 1.00 91.12 95 ALA A O 1
ATOM 685 N N . ALA A 1 96 ? 4.152 0.419 15.225 1.00 88.62 96 ALA A N 1
ATOM 686 C CA . ALA A 1 96 ? 4.064 -0.354 13.987 1.00 88.62 96 ALA A CA 1
ATOM 687 C C . ALA A 1 96 ? 2.747 -1.147 13.871 1.00 88.62 96 ALA A C 1
ATOM 689 O O . ALA A 1 96 ? 2.161 -1.237 12.794 1.00 88.62 96 ALA A O 1
ATOM 690 N N . LEU A 1 97 ? 2.248 -1.714 14.975 1.00 94.06 97 LEU A N 1
ATOM 691 C CA . LEU A 1 97 ? 0.944 -2.386 14.974 1.00 94.06 97 LEU A CA 1
ATOM 692 C C . LEU A 1 97 ? -0.203 -1.395 14.755 1.00 94.06 97 LEU A C 1
ATOM 694 O O . LEU A 1 97 ? -1.154 -1.709 14.040 1.00 94.06 97 LEU A O 1
ATOM 698 N N . ASP A 1 98 ? -0.111 -0.205 15.341 1.00 95.75 98 ASP A N 1
ATOM 699 C CA . ASP A 1 98 ? -1.133 0.828 15.190 1.00 95.75 98 ASP A CA 1
ATOM 700 C C . ASP A 1 98 ? -1.170 1.398 13.772 1.00 95.75 98 ASP A C 1
ATOM 702 O O . ASP A 1 98 ? -2.256 1.574 13.216 1.00 95.75 98 ASP A O 1
ATOM 706 N N . SER A 1 99 ? -0.014 1.593 13.131 1.00 93.38 99 SER A N 1
ATOM 707 C CA . SER A 1 99 ? 0.027 2.003 11.724 1.00 93.38 99 SER A CA 1
ATOM 708 C C . SER A 1 99 ? -0.585 0.941 10.804 1.00 93.38 99 SER A C 1
ATOM 710 O O . SER A 1 99 ? -1.371 1.277 9.914 1.00 93.38 99 SER A O 1
ATOM 712 N N . LEU A 1 100 ? -0.326 -0.346 11.062 1.00 92.88 100 LEU A N 1
ATOM 713 C CA . LEU A 1 100 ? -0.943 -1.442 10.313 1.00 92.88 100 LEU A CA 1
ATOM 714 C C . LEU A 1 100 ? -2.468 -1.472 10.497 1.00 92.88 100 LEU A C 1
ATOM 716 O O . LEU A 1 100 ? -3.206 -1.592 9.518 1.00 92.88 100 LEU A O 1
ATOM 720 N N . ARG A 1 101 ? -2.955 -1.323 11.736 1.00 97.12 101 ARG A N 1
ATOM 721 C CA . ARG A 1 101 ? -4.396 -1.243 12.032 1.00 97.12 101 ARG A CA 1
ATOM 722 C C . ARG A 1 101 ? -5.047 -0.059 11.325 1.00 97.12 101 ARG A C 1
ATOM 724 O O . ARG A 1 101 ? -6.114 -0.229 10.738 1.00 97.12 101 ARG A O 1
ATOM 731 N N . ALA A 1 102 ? -4.396 1.103 11.322 1.00 96.88 102 ALA A N 1
ATOM 732 C CA . ALA A 1 102 ? -4.886 2.285 10.621 1.00 96.88 102 ALA A CA 1
ATOM 733 C C . ALA A 1 102 ? -5.004 2.037 9.107 1.00 96.88 102 ALA A C 1
ATOM 735 O O . ALA A 1 102 ? -6.042 2.330 8.513 1.00 96.88 102 ALA A O 1
ATOM 736 N N . LEU A 1 103 ? -3.995 1.419 8.483 1.00 94.50 103 LEU A N 1
ATOM 737 C CA . LEU A 1 103 ? -4.045 1.050 7.063 1.00 94.50 103 LEU A CA 1
ATOM 738 C C . LEU A 1 103 ? -5.162 0.041 6.762 1.00 94.50 103 LEU A C 1
ATOM 740 O O . LEU A 1 103 ? -5.873 0.185 5.763 1.00 94.50 103 LEU A O 1
ATOM 744 N N . MET A 1 104 ? -5.360 -0.953 7.632 1.00 95.00 104 MET A N 1
ATOM 745 C CA . MET A 1 104 ? -6.468 -1.906 7.507 1.00 95.00 104 MET A CA 1
ATOM 746 C C . MET A 1 104 ? -7.831 -1.225 7.642 1.00 95.00 104 MET A C 1
ATOM 748 O O . MET A 1 104 ? -8.735 -1.532 6.864 1.00 95.00 104 MET A O 1
ATOM 752 N N . MET A 1 105 ? -7.969 -0.259 8.552 1.00 96.75 105 MET A N 1
ATOM 753 C CA . MET A 1 105 ? -9.192 0.528 8.709 1.00 96.75 105 MET A CA 1
ATOM 754 C C . MET A 1 105 ? -9.480 1.360 7.454 1.00 96.75 105 MET A C 1
ATOM 756 O O . MET A 1 105 ? -10.578 1.276 6.907 1.00 96.75 105 MET A O 1
ATOM 760 N N . ILE A 1 106 ? -8.480 2.068 6.919 1.00 95.81 106 ILE A N 1
ATOM 761 C CA . ILE A 1 106 ? -8.607 2.807 5.652 1.00 95.81 106 ILE A CA 1
ATOM 762 C C . ILE A 1 106 ? -9.056 1.867 4.528 1.00 95.81 106 ILE A C 1
ATOM 764 O O . ILE A 1 106 ? -9.992 2.178 3.791 1.00 95.81 106 ILE A O 1
ATOM 768 N N . ARG A 1 107 ? -8.431 0.689 4.404 1.00 96.50 107 ARG A N 1
ATOM 769 C CA . ARG A 1 107 ? -8.810 -0.305 3.391 1.00 96.50 107 ARG A CA 1
ATOM 770 C C . ARG A 1 107 ? -10.253 -0.780 3.575 1.00 96.50 107 ARG A C 1
ATOM 772 O O . ARG A 1 107 ? -10.979 -0.877 2.588 1.00 96.50 107 ARG A O 1
ATOM 779 N N . ALA A 1 108 ? -10.681 -1.043 4.810 1.00 97.50 108 ALA A N 1
ATOM 780 C CA . ALA A 1 108 ? -12.048 -1.457 5.111 1.00 97.50 108 ALA A CA 1
ATOM 781 C C . ALA A 1 108 ? -13.072 -0.391 4.692 1.00 97.50 108 ALA A C 1
ATOM 783 O O . ALA A 1 108 ? -14.022 -0.729 3.986 1.00 97.50 108 ALA A O 1
ATOM 784 N N . TYR A 1 109 ? -12.838 0.885 5.019 1.00 97.19 109 TYR A N 1
ATOM 785 C CA . TYR A 1 109 ? -13.703 1.993 4.595 1.00 97.19 109 TYR A CA 1
ATOM 786 C C . TYR A 1 109 ? -13.709 2.187 3.076 1.00 97.19 109 TYR A C 1
ATOM 788 O O . TYR A 1 109 ? -14.759 2.442 2.496 1.00 97.19 109 TYR A O 1
ATOM 796 N N . ARG A 1 110 ? -12.575 1.999 2.392 1.00 95.88 110 ARG A N 1
ATOM 797 C CA . ARG A 1 110 ? -12.537 2.079 0.922 1.00 95.88 110 ARG A CA 1
ATOM 798 C C . ARG A 1 110 ? -13.371 0.988 0.247 1.00 95.88 110 ARG A C 1
ATOM 800 O O . ARG A 1 110 ? -13.975 1.254 -0.784 1.00 95.88 110 ARG A O 1
ATOM 807 N N . VAL A 1 111 ? -13.396 -0.224 0.805 1.00 96.69 111 VAL A N 1
ATOM 808 C CA . VAL A 1 111 ? -14.119 -1.364 0.211 1.00 96.69 111 VAL A CA 1
ATOM 809 C C . VAL A 1 111 ? -15.588 -1.396 0.637 1.00 96.69 111 VAL A C 1
ATOM 811 O O . VAL A 1 111 ? -16.455 -1.633 -0.196 1.00 96.69 111 VAL A O 1
ATOM 814 N N . ARG A 1 112 ? -15.881 -1.172 1.923 1.00 96.88 112 ARG A N 1
ATOM 815 C CA . ARG A 1 112 ? -17.215 -1.364 2.525 1.00 96.88 112 ARG A CA 1
ATOM 816 C C . ARG A 1 112 ? -17.850 -0.088 3.070 1.00 96.88 112 ARG A C 1
ATOM 818 O O . ARG A 1 112 ? -18.988 -0.139 3.510 1.00 96.88 112 ARG A O 1
ATOM 825 N N . GLY A 1 113 ? -17.168 1.055 3.022 1.00 96.81 113 GLY A N 1
ATOM 826 C CA . GLY A 1 113 ? -17.688 2.309 3.579 1.00 96.81 113 GLY A CA 1
ATOM 827 C C . GLY A 1 113 ? -18.963 2.809 2.901 1.00 96.81 113 GLY A C 1
ATOM 828 O O . GLY A 1 113 ? -19.706 3.563 3.510 1.00 96.81 113 GLY A O 1
ATOM 829 N N . HIS A 1 114 ? -19.264 2.343 1.684 1.00 95.25 114 HIS A N 1
ATOM 830 C CA . HIS A 1 114 ? -20.536 2.627 1.016 1.00 95.25 114 HIS A CA 1
ATOM 831 C C . HIS A 1 114 ? -21.753 2.033 1.746 1.00 95.25 114 HIS A C 1
ATOM 833 O O . HIS A 1 114 ? -22.856 2.525 1.548 1.00 95.25 114 HIS A O 1
ATOM 839 N N . LEU A 1 115 ? -21.568 1.006 2.586 1.00 94.06 115 LEU A N 1
ATOM 840 C CA . LEU A 1 115 ? -22.638 0.428 3.408 1.00 94.06 115 LEU A CA 1
ATOM 841 C C . LEU A 1 115 ? -23.003 1.318 4.603 1.00 94.06 115 LEU A C 1
ATOM 843 O O . LEU A 1 115 ? -24.142 1.297 5.044 1.00 94.06 115 LEU A O 1
ATOM 847 N N . GLU A 1 116 ? -22.044 2.100 5.097 1.00 92.38 116 GLU A N 1
ATOM 848 C CA . GLU A 1 116 ? -22.227 3.078 6.182 1.00 92.38 116 GLU A CA 1
ATOM 849 C C . GLU A 1 116 ? -22.549 4.484 5.642 1.00 92.38 116 GLU A C 1
ATOM 851 O O . GLU A 1 116 ? -22.655 5.450 6.395 1.00 92.38 116 GLU A O 1
ATOM 856 N N . ALA A 1 117 ? -22.649 4.647 4.320 1.00 93.19 117 ALA A N 1
ATOM 857 C CA . ALA A 1 117 ? -22.925 5.943 3.723 1.00 93.19 117 ALA A CA 1
ATOM 858 C C . ALA A 1 117 ? -24.416 6.286 3.863 1.00 93.19 117 ALA A C 1
ATOM 860 O O . ALA A 1 117 ? -25.282 5.534 3.418 1.00 93.19 117 ALA A O 1
ATOM 861 N N . GLN A 1 118 ? -24.711 7.470 4.407 1.00 91.25 118 GLN A N 1
ATOM 862 C CA . GLN A 1 118 ? -26.068 8.014 4.486 1.00 91.25 118 GLN A CA 1
ATOM 863 C C . GLN A 1 118 ? -26.525 8.487 3.096 1.00 91.25 118 GLN A C 1
ATOM 865 O O . GLN A 1 118 ? -26.457 9.669 2.761 1.00 91.25 118 GLN A O 1
ATOM 870 N N . LEU A 1 119 ? -26.927 7.537 2.254 1.00 91.19 119 LEU A N 1
ATOM 871 C CA . LEU A 1 119 ? -27.347 7.804 0.877 1.00 91.19 119 LEU A CA 1
ATOM 872 C C . LEU A 1 119 ? -28.851 8.044 0.750 1.00 91.19 119 LEU A C 1
ATOM 874 O O . LEU A 1 119 ? -29.284 8.559 -0.278 1.00 91.19 119 LEU A O 1
ATOM 878 N N . ASP A 1 120 ? -29.636 7.669 1.761 1.00 92.88 120 ASP A N 1
ATOM 879 C CA . ASP A 1 120 ? -31.081 7.867 1.751 1.00 92.88 120 ASP A CA 1
ATOM 880 C C . ASP A 1 120 ? -31.444 9.295 2.203 1.00 92.88 120 ASP A C 1
ATOM 882 O O . ASP A 1 120 ? -31.308 9.608 3.390 1.00 92.88 120 ASP A O 1
ATOM 886 N N . PRO A 1 121 ? -31.937 10.166 1.298 1.00 89.94 121 PRO A N 1
ATOM 887 C CA . PRO A 1 121 ? -32.366 11.515 1.655 1.00 89.94 121 PRO A CA 1
ATOM 888 C C . PRO A 1 121 ? -33.639 11.536 2.515 1.00 89.94 121 PRO A C 1
ATOM 890 O O . PRO A 1 121 ? -33.960 12.579 3.083 1.00 89.94 121 PRO A O 1
ATOM 893 N N . LEU A 1 122 ? -34.372 10.421 2.598 1.00 91.56 122 LEU A N 1
ATOM 894 C CA . LEU A 1 122 ? -35.582 10.290 3.411 1.00 91.56 122 LEU A CA 1
ATOM 895 C C . LEU A 1 122 ? -35.298 9.732 4.813 1.00 91.56 122 LEU A C 1
ATOM 897 O O . LEU A 1 122 ? -36.142 9.877 5.694 1.00 91.56 122 LEU A O 1
ATOM 901 N N . GLY A 1 123 ? -34.120 9.137 5.034 1.00 82.75 123 GLY A N 1
ATOM 902 C CA . GLY A 1 123 ? -33.680 8.637 6.339 1.00 82.75 123 GLY A CA 1
ATOM 903 C C . GLY A 1 123 ? -34.519 7.481 6.894 1.00 82.75 123 GLY A C 1
ATOM 904 O O . GLY A 1 123 ? -34.777 7.447 8.093 1.00 82.75 123 GLY A O 1
ATOM 905 N N . LEU A 1 124 ? -34.968 6.562 6.038 1.00 84.31 124 LEU A N 1
ATOM 906 C CA . LEU A 1 124 ? -35.855 5.443 6.389 1.00 84.31 124 LEU A CA 1
ATOM 907 C C . LEU A 1 124 ? -35.110 4.113 6.614 1.00 84.31 124 LEU A C 1
ATOM 909 O O . LEU A 1 124 ? -35.732 3.050 6.569 1.00 84.31 124 LEU A O 1
ATOM 913 N N . GLN A 1 125 ? -33.793 4.172 6.814 1.00 67.94 125 GLN A N 1
ATOM 914 C CA . GLN A 1 125 ? -32.937 3.017 7.102 1.00 67.94 125 GLN A CA 1
ATOM 915 C C . GLN A 1 125 ? -32.986 2.603 8.573 1.00 67.94 125 GLN A C 1
ATOM 917 O O . GLN A 1 125 ? -33.050 3.503 9.441 1.00 67.94 125 GLN A O 1
#

pLDDT: mean 74.63, std 17.97, range [37.91, 97.5]

Radius of gyration: 20.4 Å; Cα contacts (8 Å, |Δi|>4): 32; chains: 1; bounding box: 60×35×44 Å

Solvent-accessible surface area (backbone atoms only — not comparable to full-atom values): 7910 Å² total; per-residue (Å²): 119,82,67,59,60,52,51,54,65,66,55,34,86,89,45,32,53,61,52,13,50,54,47,55,44,29,77,76,36,63,83,76,48,57,68,73,57,47,54,51,61,71,70,53,51,74,68,61,48,50,53,32,54,60,45,58,50,62,93,84,55,87,79,83,79,78,89,56,80,83,69,81,72,73,68,71,68,74,71,75,69,75,78,68,85,83,69,50,75,66,55,53,51,51,52,53,52,50,53,52,51,52,54,50,49,54,52,47,45,72,76,50,36,74,78,76,49,90,76,60,92,81,67,85,123

Secondary structure (DSSP, 8-state):
-THHHHHHHHS-TTTHHHHHHHHHHHHH-GGGS-HHHHHHHHT--HHHHHHHHHHT--TTS------SS---------------TT--HHHHHHHHHHHHHHHHHHHHHHHHGGGS----TT---